Protein AF-A0A7C1YE99-F1 (afdb_monomer)

Radius of gyration: 22.86 Å; Cα contacts (8 Å, |Δi|>4): 56; chains: 1; bounding box: 45×20×63 Å

Foldseek 3Di:
DDPVVVVVVVVLVVPDDPWDWDQDLVQQWIATPVGDIDHDDDDPVVSVCVVVVDDPVNVVVVCVVVVVVVVVVCCVVPVVVDDD

Mean predicted aligned error: 6.66 Å

pLDDT: mean 90.73, std 5.98, range [61.78, 96.94]

Nearest PDB structures (foldseek):
  8h6h-assembly1_A  TM=3.072E-01  e=4.065E+00  Acetivibrio thermocellus
  3t0q-assembly1_A  TM=4.237E-01  e=8.912E+00  Eremothecium gossypii ATCC 10895

Solvent-accessible surface area (backbone atoms only — not comparable to full-atom values): 5168 Å² total; per-residue (Å²): 130,62,67,71,59,51,54,49,54,52,51,51,64,64,69,45,98,82,45,53,72,48,77,40,79,89,80,28,34,36,34,45,70,87,72,50,78,44,79,61,87,74,60,68,66,61,50,51,26,66,76,68,72,43,49,78,64,51,58,52,55,74,40,47,64,61,51,51,55,50,50,55,53,42,50,73,76,43,48,88,79,62,77,133

Sequence (84 aa):
LPQDIIDLLMDDAGRGANAIITVDLEKQEISGPDGGVVSFEIDPYRRHCLLNGLDDIGLTLQKKDVIKDYEAKTRLSQPWLFKD

Structure (mmCIF, N/CA/C/O backbone):
data_AF-A0A7C1YE99-F1
#
_entry.id   AF-A0A7C1YE99-F1
#
loop_
_atom_site.group_PDB
_atom_site.id
_atom_site.type_symbol
_atom_site.label_atom_id
_atom_site.label_alt_id
_atom_site.label_comp_id
_atom_site.label_asym_id
_atom_site.label_entity_id
_atom_site.label_seq_id
_atom_site.pdbx_PDB_ins_code
_atom_site.Cartn_x
_atom_site.Cartn_y
_atom_site.Cartn_z
_atom_site.occupancy
_atom_site.B_iso_or_equiv
_atom_site.auth_seq_id
_atom_site.auth_comp_id
_atom_site.auth_asym_id
_atom_site.auth_atom_id
_atom_site.pdbx_PDB_model_num
ATOM 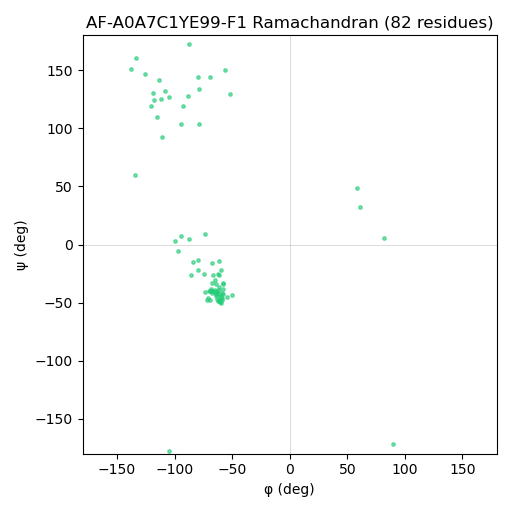1 N N . LEU A 1 1 ? 2.643 -10.843 -13.525 1.00 85.88 1 LEU A N 1
ATOM 2 C CA . LEU A 1 1 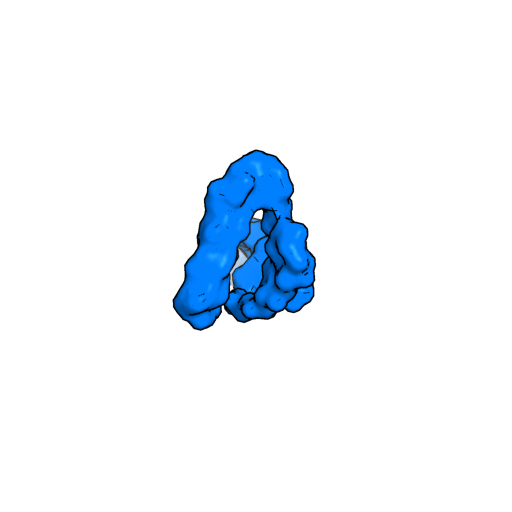? 3.028 -10.310 -14.849 1.00 85.88 1 LEU A CA 1
ATOM 3 C C . LEU A 1 1 ? 3.541 -11.459 -15.707 1.00 85.88 1 LEU A C 1
ATOM 5 O O . LEU A 1 1 ? 4.063 -12.408 -15.124 1.00 85.88 1 LEU A O 1
ATOM 9 N N . PRO A 1 2 ? 3.359 -11.408 -17.034 1.00 93.19 2 PRO A N 1
ATOM 10 C CA . PRO A 1 2 ? 4.002 -12.328 -17.972 1.00 93.19 2 PRO A CA 1
ATOM 11 C C . PRO A 1 2 ? 5.537 -12.317 -17.837 1.00 93.19 2 PRO A C 1
ATOM 13 O O . PRO A 1 2 ? 6.107 -11.302 -17.434 1.00 93.19 2 PRO A O 1
ATOM 16 N N . GLN A 1 3 ? 6.199 -13.441 -18.129 1.00 94.56 3 GLN A N 1
ATOM 17 C CA . GLN A 1 3 ? 7.646 -13.592 -17.909 1.00 94.56 3 GLN A CA 1
ATOM 18 C C . GLN A 1 3 ? 8.484 -12.693 -18.828 1.00 94.56 3 GLN A C 1
ATOM 20 O O . GLN A 1 3 ? 9.437 -12.078 -18.375 1.00 94.56 3 GLN A O 1
ATOM 25 N N . ASP A 1 4 ? 8.084 -12.554 -20.087 1.00 93.75 4 ASP A N 1
ATOM 26 C CA . ASP A 1 4 ? 8.696 -11.670 -21.082 1.00 93.75 4 ASP A CA 1
ATOM 27 C C . ASP A 1 4 ? 8.713 -10.200 -20.636 1.00 93.75 4 ASP A C 1
ATOM 29 O O . ASP A 1 4 ? 9.704 -9.496 -20.818 1.00 93.75 4 ASP A O 1
ATOM 33 N N . ILE A 1 5 ? 7.641 -9.751 -19.980 1.00 91.69 5 ILE A N 1
ATOM 34 C CA . ILE A 1 5 ? 7.559 -8.408 -19.397 1.00 91.69 5 ILE A CA 1
ATOM 35 C C . ILE A 1 5 ? 8.509 -8.257 -18.205 1.00 91.69 5 ILE A C 1
ATOM 37 O O . ILE A 1 5 ? 9.119 -7.205 -18.029 1.00 91.69 5 ILE A O 1
ATOM 41 N N . ILE A 1 6 ? 8.644 -9.298 -17.380 1.00 92.12 6 ILE A N 1
ATOM 42 C CA . ILE A 1 6 ? 9.585 -9.294 -16.253 1.00 92.12 6 ILE A CA 1
ATOM 43 C C . ILE A 1 6 ? 11.021 -9.208 -16.776 1.00 92.12 6 ILE A C 1
ATOM 45 O O . ILE A 1 6 ? 11.798 -8.406 -16.265 1.00 92.12 6 ILE A O 1
ATOM 49 N N . ASP A 1 7 ? 11.354 -9.981 -17.806 1.00 93.00 7 ASP A N 1
ATOM 50 C CA . ASP A 1 7 ? 12.688 -9.989 -18.405 1.00 93.00 7 ASP A CA 1
ATOM 51 C C . ASP A 1 7 ? 13.032 -8.621 -19.019 1.00 93.00 7 ASP A C 1
ATOM 53 O O . ASP A 1 7 ? 14.142 -8.129 -18.819 1.00 93.00 7 ASP A O 1
ATOM 57 N N . LEU A 1 8 ? 12.067 -7.963 -19.677 1.00 90.19 8 LEU A N 1
ATOM 58 C CA . LEU A 1 8 ? 12.217 -6.592 -20.180 1.00 90.19 8 LEU A CA 1
ATOM 59 C C . LEU A 1 8 ? 12.518 -5.596 -19.051 1.00 90.19 8 LEU A C 1
ATOM 61 O O . LEU A 1 8 ? 13.474 -4.833 -19.141 1.00 90.19 8 LEU A O 1
ATOM 65 N N . LEU A 1 9 ? 11.729 -5.619 -17.972 1.00 90.19 9 LEU A N 1
ATOM 66 C CA . LEU A 1 9 ? 11.930 -4.716 -16.833 1.00 90.19 9 LEU A CA 1
ATOM 67 C C . LEU A 1 9 ? 13.267 -4.970 -16.120 1.00 90.19 9 LEU A C 1
ATOM 69 O O . LEU A 1 9 ? 13.887 -4.033 -15.616 1.00 90.19 9 LEU A O 1
ATOM 73 N N . MET A 1 10 ? 13.7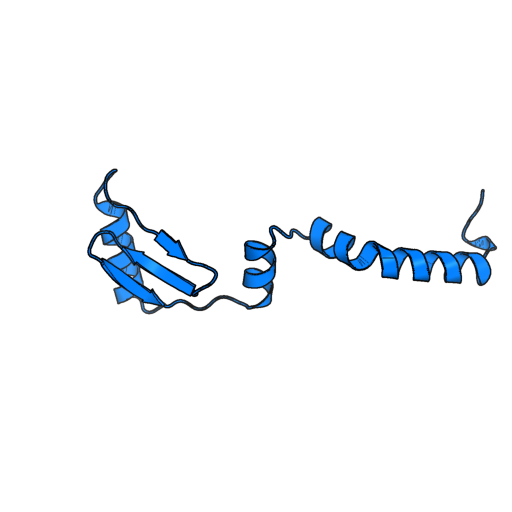16 -6.226 -16.072 1.00 90.94 10 MET A N 1
ATOM 74 C CA . MET A 1 10 ? 15.023 -6.590 -15.523 1.00 90.94 10 MET A CA 1
ATOM 75 C C . MET A 1 10 ? 16.174 -6.097 -16.405 1.00 90.94 10 MET A C 1
ATOM 77 O O . MET A 1 10 ? 17.173 -5.618 -15.868 1.00 90.94 10 MET A O 1
ATOM 81 N N . ASP A 1 11 ? 16.039 -6.179 -17.733 1.00 89.62 11 ASP A N 1
ATOM 82 C CA . ASP A 1 11 ? 17.008 -5.599 -18.669 1.00 89.62 11 ASP A CA 1
ATOM 83 C C . ASP A 1 11 ? 17.079 -4.077 -18.507 1.00 89.62 11 ASP A C 1
ATOM 85 O O . ASP A 1 11 ? 18.166 -3.541 -18.295 1.00 89.62 11 ASP A O 1
ATOM 89 N N . ASP A 1 12 ? 15.929 -3.393 -18.487 1.00 87.75 12 ASP A N 1
ATOM 90 C CA . ASP A 1 12 ? 15.842 -1.946 -18.263 1.00 87.75 12 ASP A CA 1
ATOM 91 C C . ASP A 1 12 ? 16.540 -1.536 -16.958 1.00 87.75 12 ASP A C 1
ATOM 93 O O . ASP A 1 12 ? 17.335 -0.595 -16.945 1.00 87.75 12 ASP A O 1
ATOM 97 N N . ALA A 1 13 ? 16.313 -2.278 -15.867 1.00 87.12 13 ALA A N 1
ATOM 98 C CA . ALA A 1 13 ? 16.959 -2.038 -14.575 1.00 87.12 13 ALA A CA 1
ATOM 99 C C . ALA A 1 13 ? 18.479 -2.298 -14.600 1.00 87.12 13 ALA A C 1
ATOM 101 O O . ALA A 1 13 ? 19.226 -1.714 -13.811 1.00 87.12 13 ALA A O 1
ATOM 102 N N . GLY A 1 14 ? 18.951 -3.168 -15.497 1.00 87.19 14 GLY A N 1
ATOM 103 C CA . GLY A 1 14 ? 20.355 -3.550 -15.643 1.00 87.19 14 GLY A CA 1
ATOM 104 C C . GLY A 1 14 ? 21.222 -2.550 -16.417 1.00 87.19 14 GLY A C 1
ATOM 105 O O . GLY A 1 14 ? 22.449 -2.625 -16.339 1.00 87.19 14 GLY A O 1
ATOM 106 N N . ARG A 1 15 ? 20.629 -1.576 -17.125 1.00 85.56 15 ARG A N 1
ATOM 107 C CA . ARG A 1 15 ? 21.335 -0.625 -18.017 1.00 85.56 15 ARG A CA 1
ATOM 108 C C . ARG A 1 15 ? 22.155 0.464 -17.301 1.00 85.56 15 ARG A C 1
ATOM 110 O O . ARG A 1 15 ? 22.693 1.367 -17.943 1.00 85.56 15 ARG A O 1
ATOM 117 N N . GLY A 1 16 ? 22.323 0.359 -15.983 1.00 78.44 16 GLY A N 1
ATOM 118 C CA . GLY A 1 16 ? 23.200 1.212 -15.179 1.00 78.44 16 GLY A CA 1
ATOM 119 C C . GLY A 1 16 ? 22.526 2.473 -14.626 1.00 78.44 16 GLY A C 1
ATOM 120 O O . GLY A 1 16 ? 21.317 2.649 -14.714 1.00 78.44 16 GLY A O 1
ATOM 121 N N . ALA A 1 17 ? 23.324 3.369 -14.034 1.00 71.94 17 ALA A N 1
ATOM 122 C CA . ALA A 1 17 ? 22.849 4.462 -13.168 1.00 71.94 17 ALA A CA 1
ATOM 123 C C . ALA A 1 17 ? 21.901 5.494 -13.821 1.00 71.94 17 ALA A C 1
ATOM 125 O O . ALA A 1 17 ? 21.275 6.267 -13.102 1.00 71.94 17 ALA A O 1
ATOM 126 N N . ASN A 1 18 ? 21.792 5.515 -15.154 1.00 78.19 18 ASN A N 1
ATOM 127 C CA . ASN A 1 18 ? 20.921 6.441 -15.889 1.00 78.19 18 ASN A CA 1
ATOM 128 C C . ASN A 1 18 ? 19.565 5.830 -16.283 1.00 78.19 18 ASN A C 1
ATOM 130 O O . ASN A 1 18 ? 18.725 6.539 -16.834 1.00 78.19 18 ASN A O 1
ATOM 134 N N . ALA A 1 19 ? 19.340 4.537 -16.035 1.00 83.62 19 ALA A N 1
ATOM 135 C CA . ALA A 1 19 ? 18.053 3.907 -16.293 1.00 83.62 19 ALA A CA 1
ATOM 136 C C . ALA A 1 19 ? 17.069 4.259 -15.166 1.00 83.62 19 ALA A C 1
ATOM 138 O O . ALA A 1 19 ? 17.159 3.738 -14.055 1.00 83.62 19 ALA A O 1
ATOM 139 N N . ILE A 1 20 ? 16.144 5.182 -15.440 1.00 87.19 20 ILE A N 1
ATOM 140 C CA . ILE A 1 20 ? 15.088 5.557 -14.497 1.00 87.19 20 ILE A CA 1
ATOM 141 C C . ILE A 1 20 ? 13.861 4.702 -14.785 1.00 87.19 20 ILE A C 1
ATOM 143 O O . ILE A 1 20 ? 13.273 4.789 -15.860 1.00 87.19 20 ILE A O 1
ATOM 147 N N . ILE A 1 21 ? 13.453 3.919 -13.790 1.00 91.12 21 ILE A N 1
ATOM 148 C CA . ILE A 1 21 ? 12.170 3.221 -13.781 1.00 91.12 21 ILE A CA 1
ATOM 149 C C . ILE A 1 21 ? 11.258 3.961 -12.813 1.00 91.12 21 ILE A C 1
ATOM 151 O O . ILE A 1 21 ? 11.616 4.191 -11.658 1.00 91.12 21 ILE A O 1
ATOM 155 N N . THR A 1 22 ? 10.074 4.336 -13.283 1.00 93.19 22 THR A N 1
ATOM 156 C CA . THR A 1 22 ? 9.043 4.960 -12.448 1.00 93.19 22 THR A CA 1
ATOM 157 C C . THR A 1 22 ? 7.911 3.971 -12.235 1.00 93.19 22 THR A C 1
ATOM 159 O O . THR A 1 22 ? 7.435 3.356 -13.184 1.00 93.19 22 THR A O 1
ATOM 162 N N . VAL A 1 23 ? 7.484 3.820 -10.983 1.00 94.75 23 VAL A N 1
ATOM 163 C CA . VAL A 1 23 ? 6.350 2.973 -10.601 1.00 94.75 23 VAL A CA 1
ATOM 164 C C . VAL A 1 23 ? 5.259 3.876 -10.042 1.00 94.75 23 VAL A C 1
ATOM 166 O O . VAL A 1 23 ? 5.404 4.434 -8.955 1.00 94.75 23 VAL A O 1
ATOM 169 N N . ASP A 1 24 ? 4.173 4.023 -10.790 1.00 96.25 24 ASP A N 1
ATOM 170 C CA . ASP A 1 24 ? 2.979 4.754 -10.379 1.00 96.25 24 ASP A CA 1
ATOM 171 C C . ASP A 1 24 ? 1.981 3.759 -9.775 1.00 96.25 24 ASP A C 1
ATOM 173 O O . ASP A 1 24 ? 1.325 2.987 -10.476 1.00 96.25 24 ASP A O 1
ATOM 177 N N . LEU A 1 25 ? 1.876 3.751 -8.446 1.00 96.38 25 LEU A N 1
ATOM 178 C CA . LEU A 1 25 ? 0.960 2.865 -7.728 1.00 96.38 25 LEU A CA 1
ATOM 179 C C . LEU A 1 25 ? -0.509 3.310 -7.836 1.00 96.38 25 LEU A C 1
ATOM 181 O O . LEU A 1 25 ? -1.420 2.488 -7.694 1.00 96.38 25 LEU A O 1
ATOM 185 N N . GLU A 1 26 ? -0.761 4.600 -8.068 1.00 95.00 26 GLU A N 1
ATOM 186 C CA . GLU A 1 26 ? -2.120 5.116 -8.192 1.00 95.00 26 GLU A CA 1
ATOM 187 C C . GLU A 1 26 ? -2.746 4.635 -9.501 1.00 95.00 26 GLU A C 1
ATOM 189 O O . GLU A 1 26 ? -3.862 4.107 -9.467 1.00 95.00 26 GLU A O 1
ATOM 194 N N . LYS A 1 27 ? -1.994 4.726 -10.605 1.00 96.44 27 LYS A N 1
ATOM 195 C CA . LYS A 1 27 ? -2.376 4.217 -11.934 1.00 96.44 27 LYS A CA 1
ATOM 196 C C . LYS A 1 27 ? -2.085 2.732 -12.138 1.00 96.44 27 LYS A C 1
ATOM 198 O O . LYS A 1 27 ? -2.627 2.133 -13.058 1.00 96.44 27 LYS A O 1
ATOM 203 N N . GLN A 1 28 ? -1.267 2.143 -11.268 1.00 96.69 28 GLN A N 1
ATOM 204 C CA . GLN A 1 28 ? -0.762 0.775 -11.384 1.00 96.69 28 GLN A CA 1
ATOM 205 C C . GLN A 1 28 ? 0.022 0.542 -12.684 1.00 96.69 28 GLN A C 1
ATOM 207 O O . GLN A 1 28 ? -0.180 -0.438 -13.404 1.00 96.69 28 GLN A O 1
ATOM 212 N N . GLU A 1 29 ? 0.941 1.460 -12.967 1.00 96.94 29 GLU A N 1
ATOM 213 C CA . GLU A 1 29 ? 1.765 1.477 -14.170 1.00 96.94 29 GLU A CA 1
ATOM 214 C C . GLU A 1 29 ? 3.252 1.542 -13.816 1.00 96.94 29 GLU A C 1
ATOM 216 O O . GLU A 1 29 ? 3.659 2.157 -12.830 1.00 96.94 29 GLU A O 1
ATOM 221 N N . ILE A 1 30 ? 4.076 0.904 -14.638 1.00 95.12 30 ILE A N 1
ATOM 222 C CA . ILE A 1 30 ? 5.533 0.979 -14.590 1.00 95.12 30 ILE A CA 1
ATOM 223 C C . ILE A 1 30 ? 5.985 1.589 -15.911 1.00 95.12 30 ILE A C 1
ATOM 225 O O . ILE A 1 30 ? 5.651 1.057 -16.969 1.00 95.12 30 ILE A O 1
ATOM 229 N N . SER A 1 31 ? 6.740 2.685 -15.862 1.00 93.38 31 SER A N 1
ATOM 230 C CA . SER A 1 31 ? 7.349 3.293 -17.045 1.00 93.38 31 SER A CA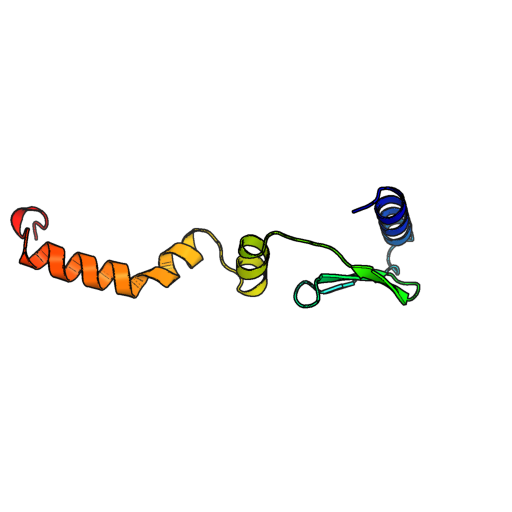 1
ATOM 231 C C . SER A 1 31 ? 8.865 3.142 -17.016 1.00 93.38 31 SER A C 1
ATOM 233 O O . SER A 1 31 ? 9.512 3.551 -16.045 1.00 93.38 31 SER A O 1
ATOM 235 N N . GLY A 1 32 ? 9.411 2.562 -18.083 1.00 88.50 32 GLY A N 1
ATOM 236 C CA . GLY A 1 32 ? 10.8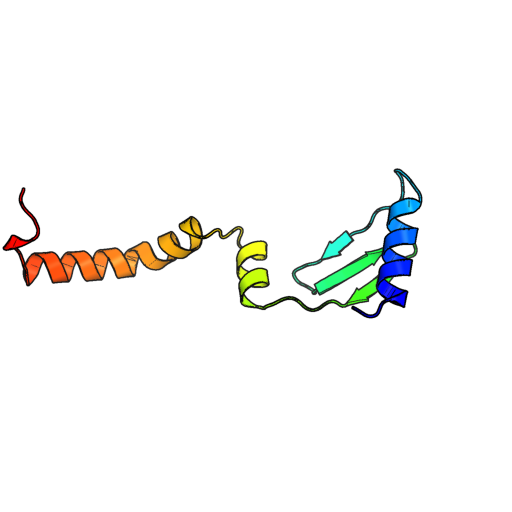48 2.369 -18.272 1.00 88.50 32 GLY A CA 1
ATOM 237 C C . GLY A 1 32 ? 11.541 3.570 -18.934 1.00 88.50 32 GLY A C 1
ATOM 238 O O . GLY A 1 32 ? 10.872 4.495 -19.409 1.00 88.50 32 GLY A O 1
ATOM 239 N N . PRO A 1 33 ? 12.882 3.550 -19.019 1.00 85.12 33 PRO A N 1
ATOM 240 C CA . PRO A 1 33 ? 13.678 4.629 -19.611 1.00 85.12 33 PRO A CA 1
ATOM 241 C C . PRO A 1 33 ? 13.387 4.849 -21.104 1.00 85.12 33 PRO A C 1
ATOM 243 O O . PRO A 1 33 ? 13.535 5.964 -21.600 1.00 85.12 33 PRO A O 1
ATOM 246 N N . ASP A 1 34 ? 12.919 3.812 -21.803 1.00 82.06 34 ASP A N 1
ATOM 247 C CA . ASP A 1 34 ? 12.624 3.849 -23.239 1.00 82.06 34 ASP A CA 1
ATOM 248 C C . ASP A 1 34 ? 11.191 4.335 -23.553 1.00 82.06 34 ASP A C 1
ATOM 250 O O . ASP A 1 34 ? 10.757 4.323 -24.705 1.00 82.06 34 ASP A O 1
ATOM 254 N N . GLY A 1 35 ? 10.429 4.761 -22.534 1.00 80.00 35 GLY A N 1
ATOM 255 C CA . GLY A 1 35 ? 9.062 5.274 -22.685 1.00 80.00 35 GLY A CA 1
ATOM 256 C C . GLY A 1 35 ? 7.970 4.201 -22.792 1.00 80.00 35 GLY A C 1
ATOM 257 O O . GLY A 1 35 ? 6.807 4.538 -23.016 1.00 80.00 35 GLY A O 1
ATOM 258 N N . GLY A 1 36 ? 8.315 2.921 -22.623 1.00 85.88 36 GLY A N 1
ATOM 259 C CA . GLY A 1 36 ? 7.342 1.832 -22.514 1.00 85.88 36 GLY A CA 1
ATOM 260 C C . GLY A 1 36 ? 6.548 1.899 -21.205 1.00 85.88 36 GLY A C 1
ATOM 261 O O . GLY A 1 36 ? 7.104 2.268 -20.170 1.00 85.88 36 GLY A O 1
ATOM 262 N N . VAL A 1 37 ? 5.263 1.528 -21.253 1.00 92.69 37 VAL A N 1
ATOM 263 C CA . VAL A 1 37 ? 4.366 1.460 -20.086 1.00 92.69 37 VAL A CA 1
ATOM 264 C C . VAL A 1 37 ? 3.869 0.031 -19.898 1.00 92.69 37 VAL A C 1
ATOM 266 O O . VAL A 1 37 ? 3.369 -0.592 -20.834 1.00 92.69 37 VAL A O 1
ATOM 269 N N . VAL A 1 38 ? 3.985 -0.474 -18.673 1.00 94.62 38 VAL A N 1
ATOM 270 C CA . VAL A 1 38 ? 3.526 -1.800 -18.256 1.00 94.62 38 VAL A CA 1
ATOM 271 C C . VAL A 1 38 ? 2.503 -1.642 -17.139 1.00 94.62 38 VAL A C 1
ATOM 273 O O . VAL A 1 38 ? 2.827 -1.137 -16.067 1.00 94.62 38 VAL A O 1
ATOM 276 N N . SER A 1 39 ? 1.276 -2.111 -17.355 1.00 95.62 39 SER A N 1
ATOM 277 C CA . SER A 1 39 ? 0.267 -2.173 -16.294 1.00 95.62 39 SER A CA 1
ATOM 278 C C . SER A 1 39 ? 0.497 -3.383 -15.388 1.00 95.62 39 SER A C 1
ATOM 280 O O . SER A 1 39 ? 0.875 -4.462 -15.853 1.00 95.62 39 SER A O 1
ATOM 282 N N . PHE A 1 40 ? 0.232 -3.225 -14.094 1.00 95.56 40 PHE A N 1
ATOM 283 C CA . PHE A 1 40 ? 0.309 -4.309 -13.121 1.00 95.56 40 PHE A CA 1
ATOM 284 C C . PHE A 1 40 ? -0.909 -4.341 -12.203 1.00 95.56 40 PHE A C 1
ATOM 286 O O . PHE A 1 40 ? -1.618 -3.359 -12.016 1.00 95.56 40 PHE A O 1
ATOM 293 N N . GLU A 1 41 ? -1.133 -5.489 -11.577 1.00 95.12 41 GLU A N 1
ATOM 294 C CA . GLU A 1 41 ? -2.180 -5.652 -10.576 1.00 95.12 41 GLU A CA 1
ATOM 295 C C . GLU A 1 41 ? -1.564 -5.902 -9.203 1.00 95.12 41 GLU A C 1
ATOM 297 O O . GLU A 1 41 ? -0.560 -6.604 -9.062 1.00 95.12 41 GLU A O 1
ATOM 302 N N . ILE A 1 42 ? -2.182 -5.318 -8.183 1.00 95.19 42 ILE A N 1
ATOM 303 C CA . ILE A 1 42 ? -1.867 -5.547 -6.780 1.00 95.19 42 ILE A CA 1
ATOM 304 C C . ILE A 1 42 ? -3.179 -5.662 -6.009 1.00 95.19 42 ILE A C 1
ATOM 306 O O . ILE A 1 42 ? -4.193 -5.073 -6.382 1.00 95.19 42 ILE A O 1
ATOM 310 N N . ASP A 1 43 ? -3.148 -6.420 -4.920 1.00 96.12 43 ASP A N 1
ATOM 311 C CA . ASP A 1 43 ? -4.268 -6.514 -3.996 1.00 96.12 43 ASP A CA 1
ATOM 312 C C . ASP A 1 43 ? -4.751 -5.109 -3.546 1.00 96.12 43 ASP A C 1
ATOM 314 O O . ASP A 1 43 ? -3.929 -4.293 -3.104 1.00 96.12 43 ASP A O 1
ATOM 318 N N . PRO A 1 44 ? -6.064 -4.804 -3.634 1.00 94.56 4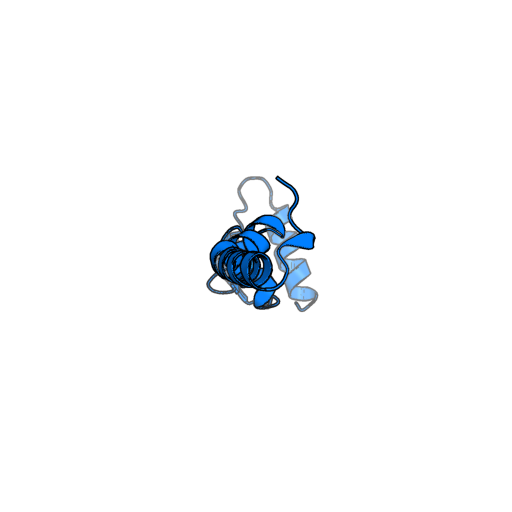4 PRO A N 1
ATOM 319 C CA . PRO A 1 44 ? -6.600 -3.482 -3.310 1.00 94.56 44 PRO A CA 1
ATOM 320 C C . PRO A 1 4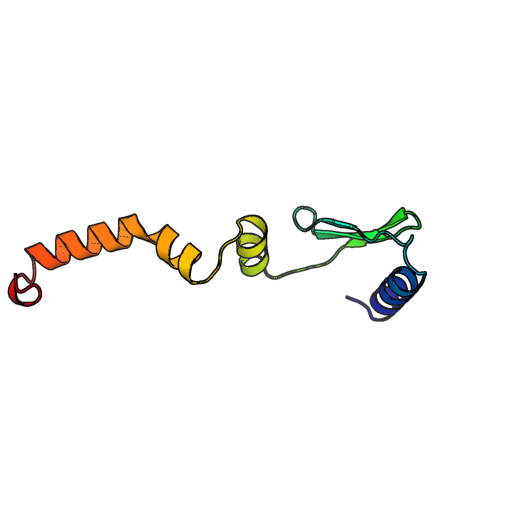4 ? -6.303 -3.024 -1.881 1.00 94.56 44 PRO A C 1
ATOM 322 O O . PRO A 1 44 ? -6.089 -1.833 -1.649 1.00 94.56 44 PRO A O 1
ATOM 325 N N . TYR A 1 45 ? -6.266 -3.958 -0.926 1.00 91.62 45 TYR A N 1
ATOM 326 C CA . TYR A 1 45 ? -5.957 -3.646 0.464 1.00 91.62 45 TYR A CA 1
ATOM 327 C C . TYR A 1 45 ? -4.490 -3.234 0.616 1.00 91.62 45 TYR A C 1
ATOM 329 O O . TYR A 1 45 ? -4.206 -2.167 1.160 1.00 91.62 45 TYR A O 1
ATOM 337 N N . ARG A 1 46 ? -3.554 -3.991 0.032 1.00 93.94 46 ARG A N 1
ATOM 338 C CA . ARG A 1 46 ? -2.134 -3.601 -0.014 1.00 93.94 46 ARG A CA 1
ATOM 339 C C . ARG A 1 46 ? -1.920 -2.261 -0.713 1.00 93.94 46 ARG A C 1
ATOM 341 O O . ARG A 1 46 ? -1.147 -1.446 -0.215 1.00 93.94 46 ARG A O 1
ATOM 348 N N . ARG A 1 47 ? -2.618 -2.003 -1.826 1.00 94.81 47 ARG A N 1
ATOM 349 C CA . ARG A 1 47 ? -2.577 -0.703 -2.518 1.00 94.81 47 ARG A CA 1
ATOM 350 C C . ARG A 1 47 ? -3.017 0.430 -1.597 1.00 94.81 47 ARG A C 1
ATOM 352 O O . ARG A 1 47 ? -2.325 1.438 -1.514 1.00 94.81 47 ARG A O 1
ATOM 359 N N . HIS A 1 48 ? -4.137 0.265 -0.896 1.00 93.38 48 HIS A N 1
ATOM 360 C CA . HIS A 1 48 ? -4.620 1.259 0.060 1.00 93.38 48 HIS A CA 1
ATOM 361 C C . HIS A 1 48 ? -3.589 1.532 1.160 1.00 93.38 48 HIS A C 1
ATOM 363 O O . HIS A 1 48 ? -3.300 2.696 1.434 1.00 93.38 48 HIS A O 1
ATOM 369 N N . CYS A 1 49 ? -2.998 0.482 1.738 1.00 93.88 49 CYS A N 1
ATOM 370 C CA . CYS A 1 49 ? -1.976 0.630 2.768 1.00 93.88 49 CYS A CA 1
ATOM 371 C C . CYS A 1 49 ? -0.745 1.382 2.256 1.00 93.88 49 CYS A C 1
ATOM 373 O O . CYS A 1 49 ? -0.320 2.346 2.881 1.00 93.88 49 CYS A O 1
ATOM 375 N N . LEU A 1 50 ? -0.215 1.003 1.093 1.00 94.56 50 LEU A N 1
ATOM 376 C CA . LEU A 1 50 ? 0.959 1.645 0.500 1.00 94.56 50 LEU A CA 1
ATOM 377 C C . LEU A 1 50 ? 0.702 3.116 0.131 1.00 94.56 50 LEU A C 1
ATOM 379 O O . LEU A 1 50 ? 1.542 3.963 0.415 1.00 94.56 50 LEU A O 1
ATOM 383 N N . LEU A 1 51 ? -0.463 3.435 -0.447 1.00 94.56 51 LEU A N 1
ATOM 384 C CA . LEU A 1 51 ? -0.821 4.811 -0.819 1.00 94.56 51 LEU A CA 1
ATOM 385 C C . LEU A 1 51 ? -1.030 5.726 0.395 1.00 94.56 51 LEU A C 1
ATOM 387 O O . LEU A 1 51 ? -0.742 6.915 0.319 1.00 94.56 51 LEU A O 1
ATOM 391 N N . ASN A 1 52 ? -1.535 5.185 1.506 1.00 92.81 52 ASN A N 1
ATOM 392 C CA . ASN A 1 52 ? -1.830 5.958 2.717 1.00 92.81 52 ASN A CA 1
ATOM 393 C C . ASN A 1 52 ? -0.738 5.835 3.793 1.00 92.81 52 ASN A C 1
ATOM 395 O O . ASN A 1 52 ? -0.904 6.370 4.887 1.00 92.81 52 ASN A O 1
ATOM 399 N N . GLY A 1 53 ? 0.359 5.123 3.508 1.00 91.94 53 GLY A N 1
ATOM 400 C CA . GLY A 1 53 ? 1.438 4.876 4.468 1.00 91.94 53 GLY A CA 1
ATOM 401 C C . GLY A 1 53 ? 0.992 4.099 5.711 1.00 91.94 53 GLY A C 1
ATOM 402 O O . GLY A 1 53 ? 1.500 4.350 6.800 1.00 91.94 53 GLY A O 1
ATOM 403 N N . LEU A 1 54 ? 0.011 3.202 5.570 1.00 92.31 54 LEU A N 1
ATOM 404 C CA . LEU A 1 54 ? -0.550 2.437 6.682 1.00 92.31 54 LEU A CA 1
ATOM 405 C C . LEU A 1 54 ? 0.241 1.151 6.908 1.00 92.31 54 LEU A C 1
ATOM 407 O O . LEU A 1 54 ? 0.398 0.333 6.001 1.00 92.31 54 LEU A O 1
ATOM 411 N N . ASP A 1 55 ? 0.660 0.954 8.150 1.00 89.81 55 ASP A N 1
ATOM 412 C CA . ASP A 1 55 ? 1.107 -0.321 8.701 1.00 89.81 55 ASP A CA 1
ATOM 413 C C . ASP A 1 55 ? 0.027 -0.908 9.635 1.00 89.81 55 ASP A C 1
ATOM 415 O O . ASP A 1 55 ? -1.059 -0.341 9.795 1.00 89.81 55 ASP A O 1
ATOM 419 N N . ASP A 1 56 ? 0.302 -2.052 10.267 1.00 87.06 56 ASP A N 1
ATOM 420 C CA . ASP A 1 56 ? -0.647 -2.710 11.183 1.00 87.06 56 ASP A CA 1
ATOM 421 C C . ASP A 1 56 ? -1.061 -1.802 12.360 1.00 87.06 56 ASP A C 1
ATOM 423 O O . A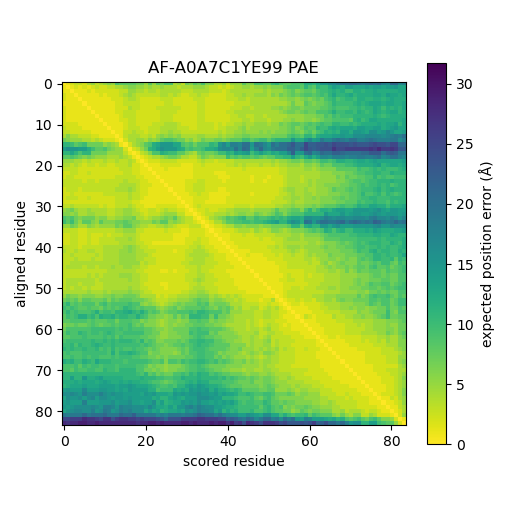SP A 1 56 ? -2.208 -1.836 12.827 1.00 87.06 56 ASP A O 1
ATOM 427 N N . ILE A 1 57 ? -0.146 -0.943 12.822 1.00 89.06 57 ILE A N 1
ATOM 428 C CA . ILE A 1 57 ? -0.414 0.039 13.876 1.00 89.06 57 ILE A CA 1
ATOM 429 C C . ILE A 1 57 ? -1.317 1.150 13.335 1.00 89.06 57 ILE A C 1
ATOM 431 O O . ILE A 1 57 ? -2.328 1.469 13.958 1.00 89.06 57 ILE A O 1
ATOM 435 N N . GLY A 1 58 ? -1.010 1.709 12.167 1.00 88.25 58 GLY A N 1
ATOM 436 C CA . GLY A 1 58 ? -1.795 2.736 11.488 1.00 88.25 58 GLY A CA 1
ATOM 437 C C . GLY A 1 58 ? -3.222 2.276 11.204 1.00 88.25 58 GLY A C 1
ATOM 438 O O . GLY A 1 58 ? -4.175 2.999 11.490 1.00 88.25 58 GLY A O 1
ATOM 439 N N . LEU A 1 59 ? -3.387 1.033 10.752 1.00 90.12 59 LEU A N 1
ATOM 440 C CA . LEU A 1 59 ? -4.692 0.392 10.568 1.00 90.12 59 LEU A CA 1
ATOM 441 C C . LEU A 1 59 ? -5.469 0.265 11.882 1.00 90.12 59 LEU A C 1
ATOM 443 O O . LEU A 1 59 ? -6.682 0.480 11.924 1.00 90.12 59 LEU A O 1
ATOM 447 N N . THR A 1 60 ? -4.779 -0.058 12.976 1.00 90.06 60 THR A N 1
ATOM 448 C CA . THR A 1 60 ? -5.392 -0.105 14.309 1.00 90.06 60 THR A CA 1
ATOM 449 C C . THR A 1 60 ? -5.799 1.295 14.774 1.00 90.06 60 THR A C 1
ATOM 451 O O . THR A 1 60 ? -6.904 1.484 15.286 1.00 90.06 60 THR A O 1
ATOM 454 N N . LEU A 1 61 ? -4.955 2.302 14.543 1.00 90.56 61 LEU A N 1
ATOM 455 C CA . LEU A 1 61 ? -5.215 3.695 14.909 1.00 90.56 61 LEU A CA 1
ATOM 456 C C . LEU A 1 61 ? -6.399 4.298 14.148 1.00 90.56 61 LEU A C 1
ATOM 458 O O . LEU A 1 61 ? -7.125 5.109 14.722 1.00 90.56 61 LEU A O 1
ATOM 462 N N . GLN A 1 62 ? -6.671 3.860 12.917 1.00 90.75 62 GLN A N 1
ATOM 463 C CA . GLN A 1 62 ? -7.892 4.249 12.199 1.00 90.75 62 GLN A CA 1
ATOM 464 C C . GLN A 1 62 ? -9.179 3.842 12.937 1.00 90.75 62 GLN A C 1
ATOM 466 O O . GLN A 1 62 ? -10.229 4.440 12.721 1.00 90.75 62 GLN A O 1
ATOM 471 N N . LYS A 1 63 ? -9.115 2.857 13.840 1.00 92.06 63 LYS A N 1
ATOM 472 C CA . LYS A 1 63 ? -10.253 2.405 14.653 1.00 92.06 63 LYS A CA 1
ATOM 473 C C . LYS A 1 63 ? -10.324 3.068 16.027 1.00 92.06 63 LYS A C 1
ATOM 475 O O . LYS A 1 63 ? -11.157 2.667 16.837 1.00 92.06 63 LYS A O 1
ATOM 480 N N . LYS A 1 64 ? -9.484 4.071 16.309 1.00 94.00 64 LYS A N 1
ATOM 481 C CA . LYS A 1 64 ? -9.375 4.718 17.627 1.00 94.00 64 LYS A CA 1
ATOM 482 C C . LYS A 1 64 ? -10.723 5.151 18.205 1.00 94.00 64 LYS A C 1
ATOM 484 O O . LYS A 1 64 ? -10.970 4.905 19.381 1.00 94.00 64 LYS A O 1
ATOM 489 N N . ASP A 1 65 ? -11.594 5.751 17.399 1.00 94.00 65 ASP A N 1
ATOM 490 C CA . ASP A 1 65 ? -12.897 6.223 17.882 1.00 94.00 65 ASP A CA 1
ATOM 491 C C . ASP A 1 65 ? -13.842 5.060 18.206 1.00 94.00 65 ASP A C 1
ATOM 493 O O . ASP A 1 65 ? -14.485 5.060 19.251 1.00 94.00 65 ASP A O 1
ATOM 497 N N . VAL A 1 66 ? -13.842 4.006 17.384 1.00 95.06 66 VAL A N 1
ATOM 498 C CA . VAL A 1 66 ? -14.617 2.781 17.647 1.00 95.06 66 VAL A CA 1
ATOM 499 C C . VAL A 1 66 ? -14.132 2.089 18.922 1.00 95.06 66 VAL A C 1
ATOM 501 O O . VAL A 1 66 ? -14.949 1.644 1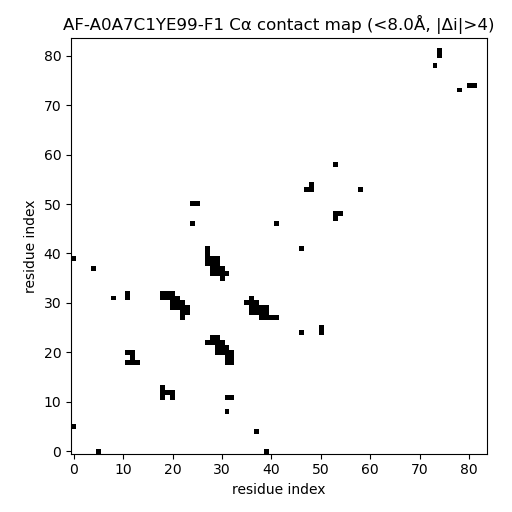9.728 1.00 95.06 66 VAL A O 1
ATOM 504 N N . ILE A 1 67 ? -12.811 2.018 19.121 1.00 93.06 67 ILE A N 1
ATOM 505 C CA . ILE A 1 67 ? -12.198 1.477 20.341 1.00 93.06 67 ILE A CA 1
ATOM 506 C C . ILE A 1 67 ? -12.639 2.311 21.546 1.00 93.06 67 ILE A C 1
ATOM 508 O O . ILE A 1 67 ? -13.146 1.756 22.516 1.00 93.06 67 ILE A O 1
ATOM 512 N N . LYS A 1 68 ? -12.534 3.640 21.459 1.00 94.62 68 LYS A N 1
ATOM 513 C CA . LYS A 1 68 ? -12.932 4.558 22.531 1.00 94.62 68 LYS A CA 1
ATOM 514 C C . LYS A 1 68 ? -14.413 4.421 22.893 1.00 94.62 68 LYS A C 1
ATOM 516 O O . LYS A 1 68 ? -14.754 4.370 24.075 1.00 94.62 68 LYS A O 1
ATOM 521 N N . ASP A 1 69 ? -15.291 4.334 21.900 1.00 96.00 69 ASP A N 1
ATOM 522 C CA . ASP A 1 69 ? -16.731 4.164 22.109 1.00 96.00 69 ASP A CA 1
ATOM 523 C C . ASP A 1 69 ? -17.056 2.817 22.758 1.00 96.00 69 ASP A C 1
ATOM 525 O O . ASP A 1 69 ? -17.911 2.727 23.647 1.00 96.00 69 ASP A O 1
ATOM 529 N N . TYR A 1 70 ? -16.372 1.758 22.326 1.00 94.62 70 TYR A N 1
ATOM 530 C CA . TYR A 1 70 ? -16.486 0.438 22.928 1.00 94.62 70 TYR A CA 1
ATOM 531 C C . TYR A 1 70 ? -16.015 0.449 24.389 1.00 94.62 70 TYR A C 1
ATOM 533 O O . TYR A 1 70 ? -16.729 -0.034 25.272 1.00 94.62 70 TYR A O 1
ATOM 541 N N . GLU A 1 71 ? -14.858 1.046 24.673 1.00 93.69 71 GLU A N 1
ATOM 542 C CA . GLU A 1 71 ? -14.301 1.160 26.023 1.00 93.69 71 GLU A CA 1
ATOM 543 C C . GLU A 1 71 ? -15.214 1.966 26.952 1.00 93.69 71 GLU A C 1
ATOM 545 O O . GLU A 1 71 ? -15.465 1.542 28.082 1.00 93.69 71 GLU A O 1
ATOM 550 N N . ALA A 1 72 ? -15.785 3.077 26.477 1.00 94.06 72 ALA A N 1
ATOM 551 C CA . ALA A 1 72 ? -16.729 3.882 27.250 1.00 94.06 72 ALA A CA 1
ATOM 552 C C . ALA A 1 72 ? -17.982 3.079 27.645 1.00 94.06 72 ALA A C 1
ATOM 554 O O . ALA A 1 72 ? -18.390 3.084 28.809 1.00 94.06 72 ALA A O 1
ATOM 555 N N . LYS A 1 73 ? -18.567 2.330 26.700 1.00 95.06 73 LYS A N 1
ATOM 556 C CA . LYS A 1 73 ? -19.723 1.452 26.965 1.00 95.06 73 LYS A CA 1
ATOM 557 C C . LYS A 1 73 ? -19.370 0.305 27.911 1.00 95.06 73 LYS A C 1
ATOM 559 O O . LYS A 1 73 ? -20.166 -0.048 28.785 1.00 95.06 73 LYS A O 1
ATOM 564 N N . THR A 1 74 ? -18.182 -0.270 27.755 1.00 94.19 74 THR A N 1
ATOM 565 C CA . THR A 1 74 ? -17.709 -1.377 28.594 1.00 94.19 74 THR A CA 1
ATOM 566 C C . THR A 1 74 ? -17.471 -0.903 30.024 1.00 94.19 74 THR A C 1
ATOM 568 O O . THR A 1 74 ? -17.888 -1.575 30.959 1.00 94.19 74 THR A O 1
ATOM 571 N N . ARG A 1 75 ? -16.913 0.298 30.221 1.00 93.06 75 ARG A N 1
ATOM 572 C CA . ARG A 1 75 ? -16.706 0.881 31.555 1.00 93.06 75 ARG A CA 1
ATOM 573 C C . ARG A 1 75 ? -18.017 1.105 32.315 1.00 93.06 75 ARG A C 1
ATOM 575 O O . ARG A 1 75 ? -18.058 0.886 33.520 1.00 93.06 75 ARG A O 1
ATOM 582 N N . LEU A 1 76 ? -19.087 1.498 31.620 1.00 92.50 76 LEU A N 1
ATOM 583 C CA . LEU A 1 76 ? -20.413 1.677 32.226 1.00 92.50 76 LEU A CA 1
ATOM 584 C C . LEU A 1 76 ? -21.109 0.347 32.547 1.00 92.50 76 LEU A C 1
ATOM 586 O O . LEU A 1 76 ? -21.758 0.228 33.582 1.00 92.50 76 LEU A O 1
ATOM 590 N N . SER A 1 77 ? -21.003 -0.642 31.657 1.00 95.00 77 SER A N 1
ATOM 591 C CA . SER A 1 77 ? -21.714 -1.924 31.796 1.00 95.00 77 SER A CA 1
ATOM 592 C C . SER A 1 77 ? -20.971 -2.956 32.646 1.00 95.00 77 SER A C 1
ATOM 594 O O . SER A 1 77 ? -21.602 -3.834 33.230 1.00 95.00 77 SER A O 1
ATOM 596 N N . GLN A 1 78 ? -19.643 -2.859 32.717 1.00 93.44 78 GLN A N 1
ATOM 597 C CA . GLN A 1 78 ? -18.763 -3.812 33.395 1.00 93.44 78 GLN A CA 1
ATOM 598 C C . GLN A 1 78 ? -17.718 -3.084 34.259 1.00 93.44 78 GLN A C 1
ATOM 600 O O . GLN A 1 78 ? -16.512 -3.236 34.046 1.00 93.44 78 GLN A O 1
ATOM 605 N N . PRO A 1 79 ? -18.147 -2.287 35.255 1.00 90.62 79 PRO A N 1
ATOM 606 C CA . PRO A 1 79 ? -17.238 -1.463 36.053 1.00 90.62 79 PRO A CA 1
ATOM 607 C C . PRO A 1 79 ? -16.195 -2.283 36.827 1.00 90.62 79 PRO A C 1
ATOM 609 O O . PRO A 1 79 ? -15.094 -1.802 37.060 1.00 90.62 79 PRO A O 1
ATOM 612 N N . TRP A 1 80 ? -16.480 -3.546 37.166 1.00 91.56 80 TRP A N 1
ATOM 613 C CA . TRP A 1 80 ? -15.542 -4.419 37.888 1.00 91.56 80 TRP A CA 1
ATOM 614 C C . TRP A 1 80 ? -14.287 -4.806 37.085 1.00 91.56 80 TRP A C 1
ATOM 616 O O . TRP A 1 80 ? -13.328 -5.300 37.680 1.00 91.56 80 TRP A O 1
ATOM 626 N N . LEU A 1 81 ? -14.280 -4.617 35.758 1.00 89.06 81 LEU A N 1
ATOM 627 C CA . LEU A 1 81 ? -13.107 -4.867 34.909 1.00 89.06 81 LEU A CA 1
ATOM 628 C C . LEU A 1 81 ? -12.078 -3.734 34.958 1.00 89.06 81 LEU A C 1
ATOM 630 O O . LEU A 1 81 ? -10.910 -3.959 34.650 1.00 89.06 81 LEU A O 1
ATOM 634 N N . PHE A 1 82 ? -12.494 -2.531 35.349 1.00 82.94 82 PHE A N 1
ATOM 635 C CA . PHE A 1 82 ? -11.643 -1.351 35.394 1.00 82.94 82 PHE A CA 1
ATOM 636 C C . PHE A 1 82 ? -11.439 -0.987 36.864 1.00 82.94 82 PHE A C 1
ATOM 638 O O . PHE A 1 82 ? -12.269 -0.310 37.461 1.00 82.94 82 PHE A O 1
ATOM 645 N N . LYS A 1 83 ? -10.365 -1.501 37.472 1.00 72.81 83 LYS A N 1
ATOM 646 C CA . LYS A 1 83 ? -9.913 -1.017 38.782 1.00 72.81 83 LYS A CA 1
ATOM 647 C C . LYS A 1 83 ? -9.145 0.286 38.580 1.00 72.81 83 LYS A C 1
ATOM 649 O O . LYS A 1 83 ? -8.333 0.357 37.658 1.00 72.81 83 LYS A O 1
ATOM 654 N N . ASP A 1 84 ? -9.456 1.273 39.415 1.00 61.78 84 ASP A N 1
ATOM 655 C CA . ASP A 1 84 ? -8.735 2.548 39.503 1.00 61.78 84 ASP A CA 1
ATOM 656 C C . ASP A 1 84 ? -7.256 2.350 39.873 1.00 61.78 84 ASP A C 1
ATOM 658 O O . ASP A 1 84 ? -6.960 1.429 40.677 1.00 61.78 84 ASP A O 1
#

Secondary structure (DSSP, 8-state):
--HHHHHHHHHHHHS-TT---EEETTTTEEE-TTS-EEE----HHHHHHHHHT--HHHHHHTTHHHHHHHHHHHHHH-GGG---